Protein AF-A0A6N4T765-F1 (afdb_monomer_lite)

pLDDT: mean 78.54, std 17.02, range [38.72, 93.69]

Sequence (86 aa):
MSSRVETRIERTPTMHYKNYDIFVIAFPRKDGHWFASGEVQKFGAQGLEIAQQFSGPFKAKSETDAKLAVIRDAKMKIDAILASLE

Secondary structure (DSSP, 8-state):
-------------SEEETTEEEEEEEE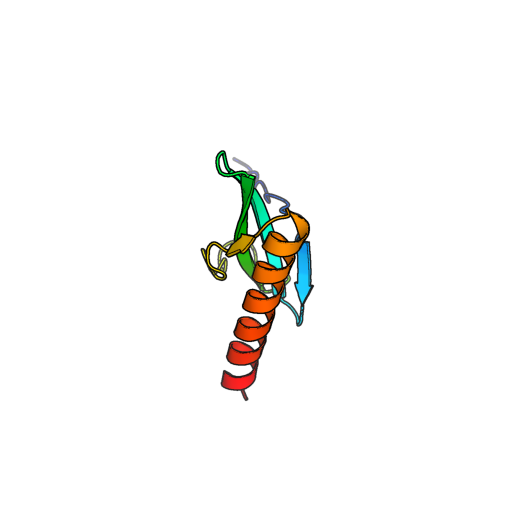E-TTS-EEEEEEEEETT--SSS-EEEEEEEEEESSHHHHHHHHHHHHHHHHHHHHHTT-

Foldseek 3Di:
DDPPPPPQPPDPAPDDDPQKGKHKDWDDDPVQKIWMFIWIDGHPDSPPRIPPGQDDIDIGNDRVVNRVNNVVSNNVVVVVVVVVVD

Radius of gyration: 15.06 Å; chains: 1; bounding box: 43×17×50 Å

Structure (mmCIF, N/CA/C/O backbone):
data_AF-A0A6N4T765-F1
#
_entry.id   AF-A0A6N4T765-F1
#
loop_
_atom_site.group_PDB
_atom_site.id
_atom_site.type_symbol
_atom_site.label_atom_id
_atom_site.label_alt_id
_atom_site.label_comp_id
_atom_site.label_asym_id
_atom_site.label_entity_id
_atom_site.label_seq_id
_atom_site.pdbx_PDB_ins_code
_atom_site.Cartn_x
_atom_site.Cartn_y
_atom_site.Cartn_z
_atom_site.occupancy
_atom_site.B_iso_or_equiv
_atom_site.auth_seq_id
_atom_site.auth_comp_id
_atom_site.auth_asym_id
_atom_site.auth_atom_id
_atom_site.pdbx_PDB_model_num
ATOM 1 N N . MET A 1 1 ? 27.176 0.965 31.888 1.00 38.72 1 MET A N 1
ATOM 2 C CA . MET A 1 1 ? 25.815 1.250 31.385 1.00 38.72 1 MET A CA 1
ATOM 3 C C . MET A 1 1 ? 25.866 1.178 29.868 1.00 38.72 1 MET A C 1
ATOM 5 O O . MET A 1 1 ? 26.454 2.057 29.259 1.00 38.72 1 MET A O 1
ATOM 9 N N . SER A 1 2 ? 25.388 0.086 29.267 1.00 40.38 2 SER A N 1
ATOM 10 C CA . SER A 1 2 ? 25.340 -0.049 27.807 1.00 40.38 2 SER 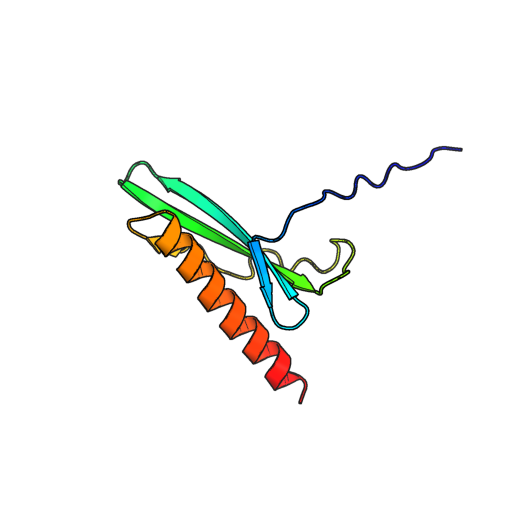A CA 1
ATOM 11 C C . SER A 1 2 ? 23.996 0.505 27.347 1.00 40.38 2 SER A C 1
ATOM 13 O O . SER A 1 2 ? 22.962 -0.133 27.533 1.00 40.38 2 SER A O 1
ATOM 15 N N . SER A 1 3 ? 23.996 1.737 26.842 1.00 43.22 3 SER A N 1
ATOM 16 C CA . SER A 1 3 ? 22.867 2.284 26.101 1.00 43.22 3 SER A CA 1
ATOM 17 C C . SER A 1 3 ? 22.744 1.470 24.817 1.00 43.22 3 SER A C 1
ATOM 19 O O . SER A 1 3 ? 23.495 1.670 23.864 1.00 43.22 3 SER A O 1
ATOM 21 N N . ARG A 1 4 ? 21.815 0.506 24.803 1.00 44.59 4 ARG A N 1
ATOM 22 C CA . ARG A 1 4 ? 21.305 -0.049 23.550 1.00 44.59 4 ARG A CA 1
ATOM 23 C C . ARG A 1 4 ? 20.762 1.137 22.767 1.00 44.59 4 ARG A C 1
ATOM 25 O O . ARG A 1 4 ? 19.712 1.673 23.103 1.00 44.59 4 ARG A O 1
ATOM 32 N N . VAL A 1 5 ? 21.518 1.578 21.769 1.00 44.41 5 VAL A N 1
ATOM 33 C CA . VAL A 1 5 ? 20.981 2.400 20.697 1.00 44.41 5 VAL A CA 1
ATOM 34 C C . VAL A 1 5 ? 19.966 1.495 20.017 1.00 44.41 5 VAL A C 1
ATOM 36 O O . VAL A 1 5 ? 20.320 0.626 19.223 1.00 44.41 5 VAL A O 1
ATOM 39 N N . GLU A 1 6 ? 18.706 1.614 20.424 1.00 43.75 6 GLU A N 1
ATOM 40 C CA . GLU A 1 6 ? 17.595 1.170 19.604 1.00 43.75 6 GLU A CA 1
ATOM 41 C C . GLU A 1 6 ? 17.662 2.040 18.360 1.00 43.75 6 GLU A C 1
ATOM 43 O O . GLU A 1 6 ? 17.165 3.164 18.326 1.00 43.75 6 GLU A O 1
ATOM 48 N N . THR A 1 7 ? 18.388 1.557 17.357 1.00 39.09 7 THR A N 1
ATOM 49 C CA . THR A 1 7 ? 18.356 2.124 16.024 1.00 39.09 7 THR A CA 1
ATOM 50 C C . THR A 1 7 ? 16.919 1.958 15.556 1.00 39.09 7 THR A C 1
ATOM 52 O O . THR A 1 7 ? 16.556 0.923 14.998 1.00 39.09 7 THR A O 1
ATOM 55 N N . ARG A 1 8 ? 16.066 2.951 15.838 1.00 45.69 8 ARG A N 1
ATOM 56 C CA . ARG A 1 8 ? 14.814 3.133 15.117 1.00 45.69 8 ARG A CA 1
ATOM 57 C C . ARG A 1 8 ? 15.237 3.220 13.665 1.00 45.69 8 ARG A C 1
ATOM 59 O O . ARG A 1 8 ? 15.799 4.222 13.236 1.00 45.69 8 ARG A O 1
ATOM 66 N N . ILE A 1 9 ? 15.049 2.133 12.928 1.00 46.56 9 ILE A N 1
ATOM 67 C CA . ILE A 1 9 ? 15.088 2.197 11.480 1.00 46.56 9 ILE A CA 1
ATOM 68 C C . ILE A 1 9 ? 13.906 3.099 11.140 1.00 46.56 9 ILE A C 1
ATOM 70 O O . ILE A 1 9 ? 12.762 2.647 11.150 1.00 46.56 9 ILE A O 1
ATOM 74 N N . GLU A 1 10 ? 14.164 4.393 10.944 1.00 53.06 10 GLU A N 1
ATOM 75 C CA . GLU A 1 10 ? 13.179 5.323 10.407 1.00 53.06 10 GLU A CA 1
ATOM 76 C C . GLU A 1 10 ? 12.899 4.887 8.972 1.00 53.06 10 GLU A C 1
ATOM 78 O O . GLU A 1 10 ? 13.527 5.320 8.009 1.00 53.06 10 GLU A O 1
ATOM 83 N N . ARG A 1 11 ? 11.977 3.939 8.822 1.00 68.88 11 ARG A N 1
ATOM 84 C CA . ARG A 1 11 ? 11.369 3.660 7.532 1.00 68.88 11 ARG A CA 1
ATOM 85 C C . ARG A 1 11 ? 10.374 4.788 7.312 1.00 68.88 11 ARG A C 1
ATOM 87 O O . ARG A 1 11 ? 9.423 4.927 8.075 1.00 68.88 11 ARG A O 1
ATOM 94 N N . THR A 1 12 ? 10.595 5.611 6.293 1.00 81.25 12 THR A N 1
ATOM 95 C CA . THR A 1 12 ? 9.583 6.577 5.863 1.00 81.25 12 THR A CA 1
ATOM 96 C C . THR A 1 12 ? 8.466 5.810 5.152 1.00 81.25 12 THR A C 1
ATOM 98 O O . THR A 1 12 ? 8.750 5.112 4.171 1.00 81.25 12 THR A O 1
ATOM 101 N N . PRO A 1 13 ? 7.211 5.888 5.621 1.00 87.69 13 PRO A N 1
ATOM 102 C CA . PRO A 1 13 ? 6.109 5.223 4.949 1.00 87.69 13 PRO A CA 1
ATOM 103 C C . PRO A 1 13 ? 5.874 5.848 3.580 1.00 87.69 13 PRO A C 1
ATOM 105 O O . PRO A 1 13 ? 6.001 7.055 3.387 1.00 87.69 13 PRO A O 1
ATOM 108 N N . THR A 1 14 ? 5.488 5.017 2.617 1.00 90.50 14 THR A N 1
ATOM 109 C CA . THR A 1 14 ? 5.050 5.497 1.303 1.00 90.50 14 THR A CA 1
ATOM 110 C C . THR A 1 14 ? 3.718 6.241 1.418 1.00 90.50 14 THR A C 1
ATOM 112 O O . THR A 1 14 ? 3.457 7.162 0.648 1.00 90.50 14 THR A O 1
ATOM 115 N N . MET A 1 15 ? 2.864 5.842 2.367 1.00 91.25 15 MET A N 1
ATOM 116 C CA . MET A 1 15 ? 1.555 6.448 2.608 1.00 91.25 15 MET A CA 1
ATOM 117 C C . MET A 1 15 ? 1.075 6.190 4.042 1.00 91.25 15 MET A C 1
ATOM 119 O O . MET A 1 15 ? 1.317 5.120 4.591 1.00 91.25 15 MET A O 1
ATOM 123 N N . HIS A 1 16 ? 0.323 7.134 4.607 1.00 91.81 16 HIS A N 1
ATOM 124 C CA . HIS A 1 16 ? -0.553 6.898 5.760 1.00 91.81 16 HIS A CA 1
ATOM 125 C C . HIS A 1 16 ? -1.999 6.657 5.310 1.00 91.81 16 HIS A C 1
ATOM 127 O O . HIS A 1 16 ? -2.509 7.358 4.432 1.00 91.81 16 HIS A O 1
ATOM 133 N N . TYR A 1 17 ? -2.678 5.697 5.937 1.00 92.75 17 TYR A N 1
ATOM 134 C CA . TYR A 1 17 ? -4.078 5.371 5.682 1.00 92.75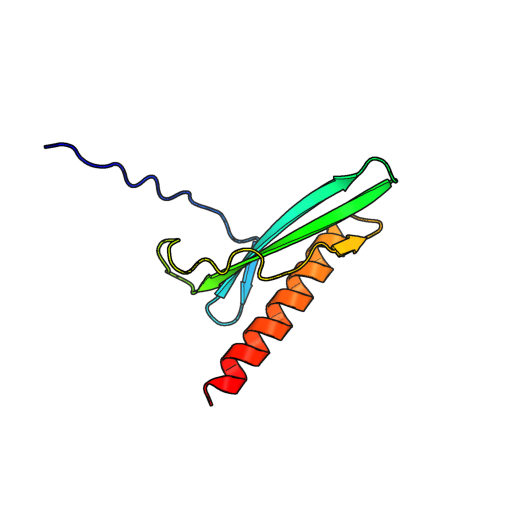 17 TYR A CA 1
ATOM 135 C C . TYR A 1 17 ? -4.771 4.819 6.935 1.00 92.75 17 TYR A C 1
ATOM 137 O O . TYR A 1 17 ? -4.372 3.784 7.450 1.00 92.75 17 TYR A O 1
ATOM 145 N N . LYS A 1 18 ? -5.827 5.491 7.421 1.00 91.25 18 LYS A N 1
ATOM 146 C CA . LYS A 1 18 ? -6.678 5.041 8.549 1.00 91.25 18 LYS A CA 1
ATOM 147 C C . LYS A 1 18 ? -5.900 4.533 9.780 1.00 91.25 18 LYS A C 1
ATOM 149 O O . LYS A 1 18 ? -6.208 3.475 10.315 1.00 91.25 18 LYS A O 1
ATOM 154 N N . ASN A 1 19 ? -4.908 5.302 10.235 1.00 88.12 19 ASN A N 1
ATOM 155 C CA . ASN A 1 19 ? -4.024 4.950 11.360 1.00 88.12 19 ASN A CA 1
ATOM 156 C C . ASN A 1 19 ? -3.073 3.766 11.083 1.00 88.12 19 ASN A C 1
ATOM 158 O O . ASN A 1 19 ? -2.586 3.127 12.015 1.00 88.12 19 ASN A O 1
ATOM 162 N N . TYR A 1 20 ? -2.797 3.491 9.806 1.00 88.31 20 TYR A N 1
ATOM 163 C CA . TYR A 1 20 ? -1.774 2.557 9.352 1.00 88.31 20 TYR A CA 1
ATOM 164 C C . TYR A 1 20 ? -0.777 3.231 8.410 1.00 88.31 20 TYR A C 1
ATOM 166 O O . TYR A 1 20 ? -1.131 4.066 7.576 1.00 88.31 20 TYR A O 1
ATOM 174 N N . ASP A 1 21 ? 0.460 2.778 8.498 1.00 89.50 21 ASP A N 1
ATOM 175 C CA . ASP A 1 21 ? 1.594 3.141 7.670 1.00 89.50 21 ASP A CA 1
ATOM 176 C C . ASP A 1 21 ? 1.770 2.057 6.617 1.00 89.50 21 ASP A C 1
ATOM 178 O O . ASP A 1 21 ? 1.883 0.879 6.950 1.00 89.50 21 ASP A O 1
ATOM 182 N N . ILE A 1 22 ? 1.781 2.449 5.345 1.00 89.06 22 ILE A N 1
ATOM 183 C CA . ILE A 1 22 ? 1.969 1.552 4.207 1.00 89.06 22 ILE A CA 1
ATOM 184 C C . ILE A 1 22 ? 3.371 1.779 3.648 1.00 89.06 22 ILE A C 1
ATOM 186 O O . ILE A 1 22 ? 3.705 2.876 3.188 1.00 89.06 22 ILE A O 1
ATOM 190 N N . PHE A 1 23 ? 4.174 0.722 3.639 1.00 89.38 23 PHE A N 1
ATOM 191 C CA . PHE A 1 23 ? 5.514 0.698 3.068 1.00 89.38 23 PHE A CA 1
ATOM 192 C C . PHE A 1 23 ? 5.483 -0.069 1.759 1.00 89.38 23 PHE A C 1
ATOM 194 O O . PHE A 1 23 ? 5.022 -1.207 1.721 1.00 89.38 23 PHE A O 1
ATOM 201 N N . VAL A 1 24 ? 5.986 0.539 0.688 1.00 89.88 24 VAL A N 1
ATOM 202 C CA . VAL A 1 24 ? 6.009 -0.080 -0.637 1.00 89.88 24 VAL A CA 1
ATOM 203 C C . VAL A 1 24 ? 7.429 -0.112 -1.166 1.00 89.88 24 VAL A C 1
ATOM 205 O O . VAL A 1 24 ? 8.100 0.915 -1.256 1.00 89.88 24 VAL A O 1
ATOM 208 N N . ILE A 1 25 ? 7.862 -1.298 -1.578 1.00 88.88 25 ILE A N 1
ATOM 209 C CA . ILE A 1 25 ? 9.140 -1.504 -2.250 1.00 88.88 25 ILE A CA 1
ATOM 210 C C . ILE A 1 25 ? 8.831 -1.976 -3.662 1.00 88.88 25 ILE A C 1
ATOM 212 O O . ILE A 1 25 ? 8.106 -2.952 -3.838 1.00 88.88 25 ILE A O 1
ATOM 216 N N . ALA A 1 26 ? 9.383 -1.287 -4.659 1.00 90.25 26 ALA A N 1
ATOM 217 C CA . ALA A 1 26 ? 9.287 -1.669 -6.060 1.00 90.25 26 ALA A CA 1
ATOM 218 C C . ALA A 1 26 ? 10.6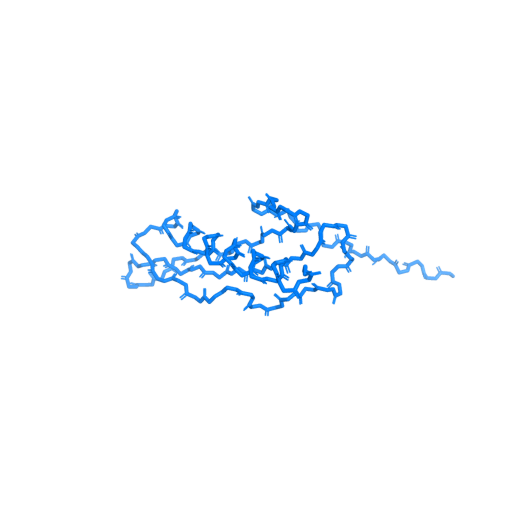85 -1.848 -6.651 1.00 90.25 26 ALA A C 1
ATOM 220 O O . ALA A 1 26 ? 11.602 -1.097 -6.322 1.00 90.25 26 ALA A O 1
ATOM 221 N N . PHE A 1 27 ? 10.846 -2.838 -7.520 1.00 89.06 27 PHE A N 1
ATOM 222 C CA . PHE A 1 27 ? 12.103 -3.126 -8.193 1.00 89.06 27 PHE A CA 1
ATOM 223 C C . PHE A 1 27 ? 11.857 -3.599 -9.633 1.00 89.06 27 PHE A C 1
ATOM 225 O O . PHE A 1 27 ? 10.918 -4.367 -9.888 1.00 89.06 27 PHE A O 1
ATOM 232 N N . PRO A 1 28 ? 12.686 -3.153 -10.592 1.00 92.19 28 PRO A N 1
ATOM 233 C CA . PRO A 1 28 ? 12.584 -3.590 -11.975 1.00 92.19 28 PRO A CA 1
ATOM 234 C C . PRO A 1 28 ? 13.100 -5.026 -12.122 1.00 92.19 28 PRO A C 1
ATOM 236 O O . PRO A 1 28 ? 13.976 -5.479 -11.380 1.00 92.19 28 PRO A O 1
ATOM 239 N N . ARG A 1 29 ? 12.591 -5.751 -13.117 1.00 87.06 29 ARG A N 1
ATOM 240 C CA . ARG A 1 29 ? 13.085 -7.072 -13.515 1.00 87.06 29 ARG A CA 1
ATOM 241 C C . ARG A 1 29 ? 13.543 -7.091 -14.968 1.00 87.06 29 ARG A C 1
ATOM 243 O O . ARG A 1 29 ? 13.171 -6.253 -15.783 1.00 87.06 29 ARG A O 1
ATOM 250 N N . LYS A 1 30 ? 14.377 -8.088 -15.285 1.00 87.00 30 LYS A N 1
ATOM 251 C CA . LYS A 1 30 ? 14.994 -8.276 -16.612 1.00 87.00 30 LYS A CA 1
ATOM 252 C C . LYS A 1 30 ? 13.978 -8.504 -17.739 1.00 87.00 30 LYS A C 1
ATOM 254 O O . LYS A 1 30 ? 14.332 -8.351 -18.898 1.00 87.00 30 LYS A O 1
ATOM 259 N N . ASP A 1 31 ? 12.736 -8.852 -17.410 1.00 89.00 31 ASP A N 1
ATOM 260 C CA . ASP A 1 31 ? 11.632 -9.050 -18.355 1.00 89.00 31 ASP A CA 1
ATOM 261 C C . ASP A 1 31 ? 10.906 -7.741 -18.725 1.00 89.00 31 ASP A C 1
ATOM 263 O O . ASP A 1 31 ? 9.810 -7.788 -19.282 1.00 89.00 31 ASP A O 1
ATOM 267 N N . GLY A 1 32 ? 11.474 -6.578 -18.386 1.00 87.62 32 GLY A N 1
ATOM 268 C CA . GLY A 1 32 ? 10.896 -5.263 -18.681 1.00 87.62 32 GLY A CA 1
ATOM 269 C C . GLY A 1 32 ? 9.708 -4.888 -17.793 1.00 87.62 32 GLY A C 1
ATOM 270 O O . GLY A 1 32 ? 9.029 -3.903 -18.069 1.00 87.62 32 GLY A O 1
ATOM 271 N N . HIS A 1 33 ? 9.442 -5.663 -16.740 1.00 91.25 33 HIS A N 1
ATOM 272 C CA . HIS A 1 33 ? 8.357 -5.403 -15.803 1.00 91.25 33 HIS A CA 1
ATOM 273 C C . HIS A 1 33 ? 8.878 -4.936 -14.448 1.00 91.25 33 HIS A C 1
ATOM 275 O O . HIS A 1 33 ? 10.030 -5.150 -14.073 1.00 91.25 33 HIS A O 1
ATOM 281 N N . TRP A 1 34 ? 7.980 -4.328 -13.689 1.00 91.00 34 TRP A N 1
ATOM 282 C CA . TRP A 1 34 ? 8.191 -3.909 -12.317 1.00 91.00 34 TRP A CA 1
ATOM 283 C C . TRP A 1 34 ? 7.462 -4.836 -11.369 1.00 91.00 34 TRP A C 1
ATOM 285 O O . TRP A 1 34 ? 6.316 -5.210 -11.617 1.00 91.00 34 TRP A O 1
ATOM 295 N N . PHE A 1 35 ? 8.139 -5.195 -10.286 1.00 90.06 35 PHE A N 1
ATOM 296 C CA . PHE A 1 35 ? 7.568 -5.946 -9.184 1.00 90.06 35 PHE A CA 1
ATOM 297 C C . PHE A 1 35 ? 7.506 -5.044 -7.967 1.00 90.06 35 PHE A C 1
ATOM 299 O O . PHE A 1 35 ? 8.476 -4.347 -7.682 1.00 90.06 35 PHE A O 1
ATOM 306 N N . ALA A 1 36 ? 6.392 -5.065 -7.246 1.00 90.62 36 ALA A N 1
ATOM 307 C CA . ALA A 1 36 ? 6.284 -4.367 -5.976 1.00 90.62 36 ALA A CA 1
ATOM 308 C C . ALA A 1 36 ? 5.650 -5.249 -4.906 1.00 90.62 36 ALA A C 1
ATOM 310 O O . ALA A 1 36 ? 4.783 -6.065 -5.208 1.00 90.62 36 ALA A O 1
ATOM 311 N N . SER A 1 37 ? 6.083 -5.061 -3.667 1.00 89.81 37 SER A N 1
ATOM 312 C CA . SER A 1 37 ? 5.516 -5.674 -2.468 1.00 89.81 37 SER A CA 1
ATOM 313 C C . SER A 1 37 ? 5.321 -4.607 -1.401 1.00 89.81 37 SER A C 1
ATOM 315 O O . SER A 1 37 ? 5.977 -3.560 -1.440 1.00 89.81 37 SER A O 1
ATOM 317 N N . GLY A 1 38 ? 4.444 -4.876 -0.436 1.00 87.38 38 GLY A N 1
ATOM 318 C CA . GLY A 1 38 ? 4.207 -3.936 0.648 1.00 87.38 38 GLY A CA 1
ATOM 319 C C . GLY A 1 38 ? 3.960 -4.574 1.998 1.00 87.38 38 GLY A C 1
ATOM 320 O O . GLY A 1 38 ? 3.542 -5.727 2.111 1.00 87.38 38 GLY A O 1
ATOM 321 N N . GLU A 1 39 ? 4.228 -3.767 3.011 1.00 87.25 39 GLU A N 1
ATOM 322 C CA . GLU A 1 39 ? 4.018 -4.061 4.422 1.00 87.25 39 GLU A CA 1
ATOM 323 C C . GLU A 1 39 ? 3.144 -2.957 5.011 1.00 87.25 39 GLU A C 1
ATOM 325 O O . GLU A 1 39 ? 3.195 -1.808 4.558 1.00 87.25 39 GLU A O 1
ATOM 330 N N . VAL A 1 40 ? 2.348 -3.305 6.020 1.00 86.06 40 VAL A N 1
ATOM 331 C CA . VAL A 1 40 ? 1.571 -2.328 6.784 1.00 86.06 40 VAL A CA 1
ATOM 332 C C . VAL A 1 40 ? 1.896 -2.431 8.263 1.00 86.06 40 VAL A C 1
ATOM 334 O O . VAL A 1 40 ? 2.222 -3.505 8.773 1.00 86.06 40 VAL A O 1
ATOM 337 N N . GLN A 1 41 ? 1.784 -1.304 8.949 1.00 84.31 41 GLN A N 1
ATOM 338 C CA . GLN A 1 41 ? 2.055 -1.179 10.373 1.00 84.31 41 GLN A CA 1
ATOM 339 C C . GLN A 1 41 ? 1.052 -0.202 10.981 1.00 84.31 41 GLN A C 1
ATOM 341 O O . GLN A 1 41 ? 0.694 0.772 10.331 1.00 84.31 41 GLN A O 1
ATOM 346 N N . LYS A 1 42 ? 0.586 -0.417 12.214 1.00 82.94 42 LYS A N 1
ATOM 347 C CA . LYS A 1 42 ? -0.207 0.613 12.904 1.00 82.94 42 LYS A CA 1
ATOM 348 C C . LYS A 1 42 ? 0.649 1.849 13.171 1.00 82.94 42 LYS A C 1
ATOM 350 O O . LYS A 1 42 ? 1.804 1.732 13.584 1.00 82.94 42 LYS A O 1
ATOM 355 N N . PHE A 1 43 ? 0.072 3.026 12.973 1.00 79.62 43 PHE A N 1
ATOM 356 C CA . PHE A 1 43 ? 0.739 4.288 13.255 1.00 79.62 43 PHE A CA 1
ATOM 357 C C . PHE A 1 43 ? 1.238 4.316 14.706 1.00 79.62 43 PHE A C 1
ATOM 359 O O . PHE A 1 43 ? 0.508 3.979 15.640 1.00 79.62 43 PHE A O 1
ATOM 366 N N . GLY A 1 44 ? 2.507 4.682 14.889 1.00 70.69 44 GLY A N 1
ATOM 367 C CA . GLY A 1 44 ? 3.152 4.724 16.203 1.00 70.69 44 GLY A CA 1
ATOM 368 C C . GLY A 1 44 ? 3.598 3.368 16.767 1.00 70.69 44 GLY A C 1
ATOM 369 O O . GLY A 1 44 ? 4.189 3.343 17.849 1.00 70.69 44 GLY A O 1
ATOM 370 N N . ALA A 1 45 ? 3.386 2.248 16.063 1.00 70.88 45 ALA A N 1
ATOM 371 C CA . ALA A 1 45 ? 3.945 0.962 16.481 1.00 70.88 45 ALA A CA 1
ATOM 372 C C . ALA A 1 45 ? 5.487 0.986 16.423 1.00 70.88 45 ALA A C 1
ATOM 374 O O . ALA A 1 45 ? 6.087 1.675 15.600 1.00 70.88 45 ALA A O 1
ATOM 375 N N . GLN A 1 46 ? 6.152 0.216 17.287 1.00 64.50 46 GLN A N 1
ATOM 376 C CA . GLN A 1 46 ? 7.620 0.184 17.397 1.00 64.50 46 GLN A CA 1
ATOM 377 C C . GLN A 1 46 ? 8.243 -0.970 16.591 1.00 64.50 46 GLN A C 1
ATOM 379 O O . GLN A 1 46 ? 9.104 -1.690 17.083 1.00 64.50 46 GLN A O 1
ATOM 384 N N . GLY A 1 47 ? 7.766 -1.204 15.364 1.00 57.53 47 GLY A N 1
ATOM 385 C CA . GLY A 1 47 ? 8.329 -2.220 14.462 1.00 57.53 47 GLY A CA 1
ATOM 386 C C . GLY A 1 47 ? 8.105 -3.690 14.862 1.00 57.53 47 GLY A C 1
ATOM 387 O O . GLY A 1 47 ? 8.531 -4.578 14.133 1.00 57.53 47 GLY A O 1
ATOM 388 N N . LEU A 1 48 ? 7.424 -3.972 15.980 1.00 52.25 48 LEU A N 1
ATOM 389 C CA . LEU A 1 48 ? 7.078 -5.335 16.426 1.00 52.25 48 LEU A CA 1
ATOM 390 C C . LEU A 1 48 ? 5.712 -5.830 15.909 1.00 52.25 48 LEU A C 1
ATOM 392 O O . LEU A 1 48 ? 5.508 -7.033 15.808 1.00 52.25 48 LEU A O 1
ATOM 396 N N . GLU A 1 49 ? 4.811 -4.927 15.508 1.00 54.34 49 GLU A N 1
ATOM 397 C CA . GLU A 1 49 ? 3.524 -5.250 14.856 1.00 54.34 49 GLU A CA 1
ATOM 398 C C . GLU A 1 49 ? 3.607 -5.118 13.323 1.00 54.34 49 GLU A C 1
ATOM 400 O O . GLU A 1 49 ? 2.679 -4.648 12.665 1.00 54.34 49 GLU A O 1
ATOM 405 N N . ILE A 1 50 ? 4.753 -5.468 12.734 1.00 54.25 50 ILE A N 1
ATOM 406 C CA . ILE A 1 50 ? 4.893 -5.481 11.277 1.00 54.25 50 ILE A CA 1
ATOM 407 C C . ILE A 1 50 ? 4.164 -6.720 10.763 1.00 54.25 50 ILE A C 1
ATOM 409 O O . ILE A 1 50 ? 4.621 -7.848 10.962 1.00 54.25 50 ILE A O 1
ATOM 413 N N . ALA A 1 51 ? 3.047 -6.517 10.065 1.00 57.91 51 ALA A N 1
ATOM 414 C CA . ALA A 1 51 ? 2.470 -7.560 9.233 1.00 57.91 51 ALA A CA 1
ATOM 415 C C . ALA A 1 51 ? 3.405 -7.757 8.030 1.00 57.91 51 ALA A C 1
ATOM 417 O O . ALA A 1 51 ? 3.276 -7.092 6.997 1.00 57.91 51 ALA A O 1
ATOM 418 N N . GLN A 1 52 ? 4.416 -8.615 8.194 1.00 52.94 52 GLN A N 1
ATOM 419 C CA . GLN A 1 52 ? 5.309 -8.978 7.099 1.00 52.94 52 GLN A CA 1
ATOM 420 C C . GLN A 1 52 ? 4.467 -9.547 5.952 1.00 52.94 52 GLN A C 1
ATOM 422 O O . GLN A 1 52 ? 3.607 -10.399 6.167 1.00 52.94 52 GLN A O 1
ATOM 427 N N . GLN A 1 53 ? 4.717 -9.056 4.735 1.00 57.56 53 GLN A N 1
ATOM 428 C CA . GLN A 1 53 ? 4.053 -9.498 3.501 1.00 57.56 53 GLN A CA 1
ATOM 429 C C . GLN A 1 53 ? 2.534 -9.260 3.455 1.00 57.56 53 GLN A C 1
ATOM 431 O O . GLN A 1 53 ? 1.779 -10.081 2.933 1.00 57.56 53 GLN A O 1
ATOM 436 N N . PHE A 1 54 ? 2.077 -8.107 3.950 1.00 65.31 54 PHE A N 1
ATOM 437 C CA . PHE A 1 54 ? 0.661 -7.744 3.880 1.00 65.31 54 PHE A CA 1
ATOM 438 C C . PHE A 1 54 ? 0.125 -7.676 2.446 1.00 65.31 54 PHE A C 1
ATOM 440 O O . PHE A 1 54 ? -1.030 -8.028 2.219 1.00 65.31 54 PHE A O 1
ATOM 447 N N . SER A 1 55 ? 0.955 -7.292 1.471 1.00 64.06 55 SER A N 1
ATOM 448 C CA . SER A 1 55 ? 0.579 -7.202 0.058 1.00 64.06 55 SER A CA 1
ATOM 449 C C . SER A 1 55 ? 1.536 -7.984 -0.841 1.00 64.06 55 SER A C 1
ATOM 451 O O . SER A 1 55 ? 2.757 -7.863 -0.728 1.00 64.06 55 SER A O 1
ATOM 453 N N . GLY A 1 56 ? 0.960 -8.807 -1.727 1.00 64.31 56 GLY A N 1
ATOM 454 C CA . GLY A 1 56 ? 1.694 -9.743 -2.583 1.00 64.31 56 GLY A CA 1
ATOM 455 C C . GLY A 1 56 ? 2.567 -9.067 -3.648 1.00 64.31 56 GLY A C 1
ATOM 456 O O . GLY A 1 56 ? 2.512 -7.850 -3.817 1.00 64.31 56 GLY A O 1
ATOM 457 N N . PRO A 1 57 ? 3.385 -9.839 -4.386 1.00 69.00 57 PRO A N 1
ATOM 458 C CA . PRO A 1 57 ? 4.174 -9.306 -5.487 1.00 69.00 57 PRO A CA 1
ATOM 459 C C . PRO A 1 57 ? 3.270 -8.946 -6.676 1.00 69.00 57 PRO A C 1
ATOM 461 O O . PRO A 1 57 ? 2.719 -9.826 -7.336 1.00 69.00 57 PRO A O 1
ATOM 464 N N . PHE A 1 58 ? 3.155 -7.657 -6.988 1.00 79.69 58 PHE A N 1
ATOM 465 C CA . PHE A 1 58 ? 2.413 -7.174 -8.155 1.00 79.69 58 PHE A CA 1
ATOM 466 C C . PHE A 1 58 ? 3.353 -6.930 -9.326 1.00 79.69 58 PHE A C 1
ATOM 468 O O . PHE A 1 58 ? 4.306 -6.163 -9.199 1.00 79.69 58 PHE A O 1
ATOM 475 N N . LYS A 1 59 ? 3.061 -7.557 -10.469 1.00 86.56 59 LYS A N 1
ATOM 476 C CA . LYS A 1 59 ? 3.774 -7.350 -11.733 1.00 86.56 59 LYS A CA 1
ATOM 477 C C . LYS A 1 59 ? 3.066 -6.275 -12.559 1.00 86.56 59 LYS A C 1
ATOM 479 O O . LYS A 1 59 ? 1.886 -6.426 -12.865 1.00 86.56 59 LYS A O 1
ATOM 484 N N . ALA A 1 60 ? 3.782 -5.231 -12.965 1.00 88.94 60 ALA A N 1
ATOM 485 C CA . ALA A 1 60 ? 3.244 -4.168 -13.815 1.00 88.94 60 ALA A CA 1
ATOM 486 C C . ALA A 1 60 ? 4.253 -3.676 -14.865 1.00 88.94 60 ALA A C 1
ATOM 488 O O . ALA A 1 60 ? 5.429 -4.031 -14.829 1.00 88.94 60 ALA A O 1
ATOM 489 N N . LYS A 1 61 ? 3.788 -2.863 -15.822 1.00 90.06 61 LYS A N 1
ATOM 490 C CA . LYS A 1 61 ? 4.634 -2.293 -16.890 1.00 90.06 61 LYS A CA 1
ATOM 491 C C . LYS A 1 61 ? 5.455 -1.083 -16.433 1.00 90.06 61 LYS A C 1
ATOM 493 O O . LYS A 1 61 ? 6.425 -0.730 -17.092 1.00 90.06 61 LYS A O 1
ATOM 498 N N . SER A 1 62 ? 5.086 -0.459 -15.316 1.00 93.44 62 SER A N 1
ATOM 499 C CA . SER A 1 62 ? 5.785 0.692 -14.743 1.00 93.44 62 SER A CA 1
ATOM 500 C C . SER A 1 62 ? 5.948 0.546 -13.230 1.00 93.44 62 SER A C 1
ATOM 502 O O . SER A 1 62 ? 5.178 -0.163 -12.574 1.00 93.44 62 SER A O 1
ATOM 504 N N . GLU A 1 63 ? 6.942 1.240 -12.671 1.00 91.88 63 GLU A N 1
ATOM 505 C CA . GLU A 1 63 ? 7.159 1.324 -11.223 1.00 91.88 63 GLU A CA 1
ATOM 506 C C . GLU A 1 63 ? 5.906 1.835 -10.509 1.00 91.88 63 GLU A C 1
ATOM 508 O O . GLU A 1 63 ? 5.462 1.259 -9.516 1.00 91.88 63 GLU A O 1
ATOM 513 N N . THR A 1 64 ? 5.314 2.898 -11.054 1.00 93.50 64 THR A N 1
ATOM 514 C CA . THR A 1 64 ? 4.119 3.547 -10.516 1.00 93.50 64 THR A CA 1
ATOM 515 C C . THR A 1 64 ? 2.945 2.581 -10.452 1.00 93.50 64 THR A C 1
ATOM 517 O O . THR A 1 64 ? 2.303 2.479 -9.409 1.00 93.50 64 THR A O 1
ATOM 520 N N . ASP A 1 65 ? 2.687 1.824 -11.520 1.00 93.19 65 ASP A N 1
ATOM 521 C CA . ASP A 1 65 ? 1.578 0.868 -11.551 1.00 93.19 65 ASP A CA 1
ATOM 522 C C . ASP A 1 65 ? 1.776 -0.265 -10.540 1.00 93.19 65 ASP A C 1
ATOM 524 O O . ASP A 1 65 ? 0.826 -0.657 -9.859 1.00 93.19 65 ASP A O 1
ATOM 528 N N . ALA A 1 66 ? 3.012 -0.757 -10.392 1.00 91.69 66 ALA A N 1
ATOM 529 C CA . ALA A 1 66 ? 3.335 -1.785 -9.407 1.00 91.69 66 ALA A CA 1
ATOM 530 C C . ALA A 1 66 ? 3.106 -1.262 -7.977 1.00 91.69 66 ALA A C 1
ATOM 532 O O . ALA A 1 66 ? 2.450 -1.926 -7.172 1.00 91.69 66 ALA A O 1
ATOM 533 N N . LYS A 1 67 ? 3.564 -0.037 -7.672 1.00 91.75 67 LYS A N 1
ATOM 534 C CA . LYS A 1 67 ? 3.338 0.601 -6.365 1.00 91.75 67 LYS A CA 1
ATOM 535 C C . LYS A 1 67 ? 1.855 0.848 -6.088 1.00 91.75 67 LYS A C 1
ATOM 537 O O . LYS A 1 67 ? 1.382 0.570 -4.990 1.00 91.75 67 LYS A O 1
ATOM 542 N N . LEU A 1 68 ? 1.106 1.343 -7.073 1.00 93.69 68 LEU A N 1
ATOM 543 C CA . LEU A 1 68 ? -0.329 1.592 -6.931 1.00 93.69 68 LEU A CA 1
ATOM 544 C C . LEU A 1 68 ? -1.115 0.301 -6.685 1.00 93.69 68 LEU A C 1
ATOM 546 O O . LEU A 1 68 ? -2.069 0.322 -5.910 1.00 93.69 68 LEU A O 1
ATOM 550 N N . ALA A 1 69 ? -0.719 -0.813 -7.305 1.00 92.38 69 ALA A N 1
ATOM 551 C CA . ALA A 1 69 ? -1.340 -2.112 -7.065 1.00 92.38 69 ALA A CA 1
ATOM 552 C C . ALA A 1 69 ? -1.160 -2.569 -5.606 1.00 92.38 69 ALA A C 1
ATOM 554 O O . ALA A 1 69 ? -2.147 -2.924 -4.961 1.00 92.38 69 ALA A O 1
ATOM 555 N N . VAL A 1 70 ? 0.056 -2.437 -5.058 1.00 92.12 70 VAL A N 1
ATOM 556 C CA . VAL A 1 70 ? 0.334 -2.689 -3.632 1.00 92.12 70 VAL A CA 1
ATOM 557 C C . VAL A 1 70 ? -0.521 -1.795 -2.732 1.00 92.12 70 VAL A C 1
ATOM 559 O O . VAL A 1 70 ? -1.163 -2.288 -1.811 1.00 92.12 70 VAL A O 1
ATOM 562 N N . ILE A 1 71 ? -0.569 -0.486 -3.003 1.00 92.62 71 ILE 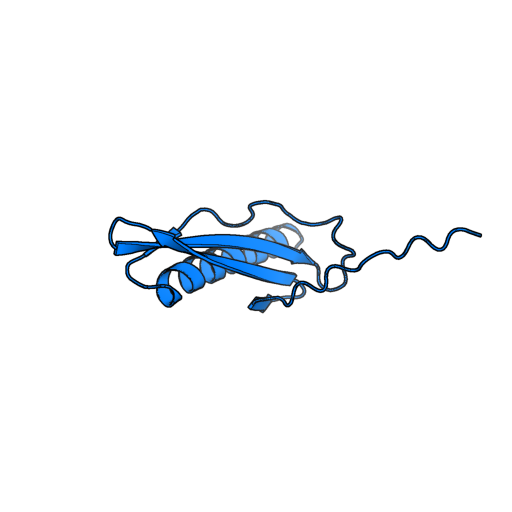A N 1
ATOM 563 C CA . ILE A 1 71 ? -1.324 0.469 -2.173 1.00 92.62 71 ILE A CA 1
ATOM 564 C C . ILE A 1 71 ? -2.821 0.141 -2.171 1.00 92.62 71 ILE A C 1
ATOM 566 O O . ILE A 1 71 ? -3.467 0.236 -1.130 1.00 92.62 71 ILE A O 1
ATOM 570 N N . ARG A 1 72 ? -3.391 -0.237 -3.322 1.00 93.69 72 ARG A N 1
ATOM 571 C CA . ARG A 1 72 ? -4.809 -0.619 -3.416 1.00 93.69 72 ARG A CA 1
ATOM 572 C C . ARG A 1 72 ? -5.105 -1.875 -2.604 1.00 93.69 72 ARG A C 1
ATOM 574 O O . ARG A 1 72 ? -6.061 -1.874 -1.837 1.00 93.69 72 ARG A O 1
ATOM 581 N N . ASP A 1 73 ? -4.279 -2.908 -2.743 1.00 91.75 73 ASP A N 1
ATOM 582 C CA . ASP A 1 73 ? -4.411 -4.149 -1.975 1.00 91.75 73 ASP A CA 1
ATOM 583 C C . ASP A 1 73 ? -4.293 -3.908 -0.463 1.00 91.75 73 ASP A C 1
ATOM 585 O O . ASP A 1 73 ? -5.144 -4.359 0.303 1.00 91.75 73 ASP A O 1
ATOM 589 N N . ALA A 1 74 ? -3.305 -3.114 -0.042 1.00 90.75 74 ALA A N 1
ATOM 590 C CA . ALA A 1 74 ? -3.124 -2.742 1.356 1.00 90.75 74 ALA A CA 1
ATOM 591 C C . ALA A 1 74 ? -4.351 -2.005 1.919 1.00 90.75 74 ALA A C 1
ATOM 593 O O . ALA A 1 74 ? -4.826 -2.339 3.002 1.00 90.75 74 ALA A O 1
ATOM 594 N N . LYS A 1 75 ? -4.917 -1.046 1.175 1.00 92.50 75 LYS A N 1
ATOM 595 C CA . LYS A 1 75 ? -6.135 -0.332 1.596 1.00 92.50 75 LYS A CA 1
ATOM 596 C C . LYS A 1 75 ? -7.322 -1.272 1.782 1.00 92.50 75 LYS A C 1
ATOM 598 O O . LYS A 1 75 ? -7.955 -1.217 2.828 1.00 92.50 75 LYS A O 1
ATOM 603 N N . MET A 1 76 ? -7.576 -2.166 0.823 1.00 91.50 76 MET A N 1
ATOM 604 C CA . MET A 1 76 ? -8.687 -3.125 0.917 1.00 91.50 76 MET A CA 1
ATOM 605 C C . MET A 1 76 ? -8.567 -4.028 2.148 1.00 91.50 76 MET A C 1
ATOM 607 O O . MET A 1 76 ? -9.553 -4.285 2.832 1.00 91.50 76 MET A O 1
ATOM 611 N N . LYS A 1 77 ? -7.356 -4.497 2.454 1.00 88.31 77 LYS A N 1
ATOM 612 C CA . LYS A 1 77 ? -7.120 -5.349 3.622 1.00 88.31 77 LYS A CA 1
ATOM 613 C C . LYS A 1 77 ? -7.212 -4.576 4.940 1.00 88.31 77 LYS A C 1
ATOM 615 O O . LYS A 1 77 ? -7.749 -5.112 5.902 1.00 88.31 77 LYS A O 1
ATOM 620 N N . ILE A 1 78 ? -6.743 -3.324 4.988 1.00 89.06 78 ILE A N 1
ATOM 621 C CA . ILE A 1 78 ? -6.953 -2.437 6.147 1.00 89.06 78 ILE A CA 1
ATOM 622 C C . ILE A 1 78 ? -8.451 -2.225 6.375 1.00 89.06 78 ILE A C 1
ATOM 624 O O . ILE A 1 78 ? -8.921 -2.371 7.499 1.00 89.06 78 ILE A O 1
ATOM 628 N N . ASP A 1 79 ? -9.204 -1.938 5.315 1.00 91.50 79 ASP A N 1
ATOM 629 C CA . ASP A 1 79 ? -10.652 -1.752 5.394 1.00 91.50 79 ASP A CA 1
ATOM 630 C C . ASP A 1 79 ? -11.360 -3.011 5.905 1.00 91.50 79 ASP A C 1
ATOM 632 O O . ASP A 1 79 ? -12.209 -2.909 6.785 1.00 91.50 79 ASP A O 1
ATOM 636 N N . ALA A 1 80 ? -10.968 -4.196 5.426 1.00 88.31 80 ALA A N 1
ATOM 637 C CA . ALA A 1 80 ? -11.515 -5.468 5.893 1.00 88.31 80 ALA A CA 1
ATOM 638 C C . ALA A 1 80 ? -11.218 -5.736 7.380 1.00 88.31 80 ALA A C 1
ATOM 640 O O . ALA A 1 80 ? -12.100 -6.189 8.106 1.00 88.31 80 ALA A O 1
ATOM 641 N N . ILE A 1 81 ? -10.001 -5.428 7.849 1.00 85.31 81 ILE A N 1
ATOM 642 C CA . ILE A 1 81 ? -9.640 -5.545 9.271 1.00 85.31 81 ILE A CA 1
ATOM 643 C C . ILE A 1 81 ? -10.501 -4.604 10.109 1.00 85.31 81 ILE A C 1
ATOM 645 O O . ILE A 1 81 ? -11.066 -5.030 11.111 1.00 85.31 81 ILE A O 1
ATOM 649 N N . LEU A 1 82 ? -10.618 -3.339 9.702 1.00 84.69 82 LEU A N 1
ATOM 650 C CA . LEU A 1 82 ? -11.390 -2.344 10.444 1.00 84.69 82 LEU A CA 1
ATOM 651 C C . LEU A 1 82 ? -12.880 -2.696 10.491 1.00 84.69 82 LEU A C 1
ATOM 653 O O . LEU A 1 82 ? -13.472 -2.599 11.556 1.00 84.69 82 LEU A O 1
ATOM 657 N N . ALA A 1 83 ? -13.453 -3.182 9.388 1.00 90.00 83 ALA A N 1
ATOM 658 C CA . ALA A 1 83 ? -14.840 -3.642 9.347 1.00 90.00 83 ALA A CA 1
ATOM 659 C C . ALA A 1 83 ? -15.087 -4.894 10.210 1.00 90.00 83 ALA A C 1
ATOM 661 O O . ALA A 1 83 ? -16.193 -5.094 10.686 1.00 90.00 83 ALA A O 1
ATOM 662 N N . SER A 1 84 ? -14.074 -5.744 10.426 1.00 79.94 84 SER A N 1
ATOM 663 C CA . SER A 1 84 ? -14.199 -6.923 11.303 1.00 79.94 84 SER A CA 1
ATOM 664 C C . SER A 1 84 ? -14.148 -6.608 12.804 1.00 79.94 84 SER A C 1
ATOM 666 O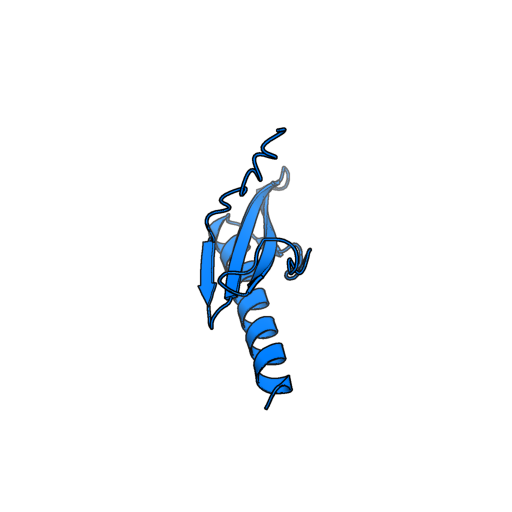 O . SER A 1 84 ? -14.335 -7.508 13.621 1.00 79.94 84 SER A O 1
ATOM 668 N N . LEU A 1 85 ? -13.839 -5.358 13.164 1.00 73.56 85 LEU A N 1
ATOM 669 C CA . LEU A 1 85 ? -13.768 -4.876 14.546 1.00 73.56 85 LEU A CA 1
ATOM 670 C C . LEU A 1 85 ? -15.034 -4.111 14.977 1.00 73.56 85 LEU A C 1
ATOM 672 O O . LEU A 1 85 ? -15.109 -3.716 16.142 1.00 73.56 85 LEU A O 1
ATOM 676 N N . GLU A 1 86 ? -15.980 -3.889 14.057 1.00 56.25 86 GLU A N 1
ATOM 677 C CA . GLU A 1 86 ? -17.312 -3.302 14.295 1.00 56.25 86 GLU A CA 1
ATOM 678 C C . GLU A 1 86 ? -18.356 -4.389 14.592 1.00 56.25 86 GLU A C 1
ATOM 680 O O . GLU A 1 86 ? -19.221 -4.135 15.462 1.00 56.25 86 GLU A O 1
#